Protein AF-A0A973UYJ0-F1 (afdb_monomer_lite)

Secondary structure (DSSP, 8-state):
--------HHHHHHHHHHHHHHHHHHHHHHHHHHS-------HHHHHHHHHHHHHHHHHHHTTPPPPPBTTS-HHHHHHHHHHHHHHHHHHHHHHHHHHHHHHHHHHHHTT-SHHHHHHHHHHHHHIIIIIS--HHHHHHHHHHHHTTB----HHHHTT--

Radius of gyration: 19.14 Å; chains: 1; bounding box: 44×43×52 Å

Foldseek 3Di:
DDPDPPPLVLVVQLVVLVVVLVVLVVLLVVLPVVFAADDDPDVLLVVLLVLLVCLVVVLVVALQQAAAAQPDDQVRLQVVLVVSLVRRLVRSLCSLCVSLVSLSVVCVVVRHSNSNVSSSVRSSVSSVVRNRDDLVSQVVSQCNHCVNPHGNCSCVSSVND

Structure (mmCIF, N/CA/C/O backbone):
data_AF-A0A973UYJ0-F1
#
_entry.id   AF-A0A973UYJ0-F1
#
loop_
_atom_site.group_PDB
_atom_site.id
_atom_site.type_symbol
_atom_site.label_atom_id
_atom_site.label_alt_id
_atom_site.label_comp_id
_atom_site.label_asym_id
_atom_site.label_entity_id
_atom_site.label_seq_id
_atom_site.pdbx_PDB_ins_code
_atom_site.Cartn_x
_atom_site.Cartn_y
_atom_site.Cartn_z
_atom_site.occupancy
_atom_site.B_iso_or_equiv
_atom_site.auth_seq_id
_atom_site.auth_comp_id
_atom_site.auth_asym_id
_atom_site.auth_atom_id
_atom_site.pdbx_PDB_model_num
ATOM 1 N N . MET A 1 1 ? -17.875 31.240 21.027 1.00 46.72 1 MET A N 1
ATOM 2 C CA . MET A 1 1 ? -16.815 30.435 20.386 1.00 46.72 1 MET A CA 1
ATOM 3 C C . MET A 1 1 ? -17.505 29.445 19.464 1.00 46.72 1 MET A C 1
ATOM 5 O O . MET A 1 1 ? -18.186 28.558 19.957 1.00 46.72 1 MET A O 1
ATOM 9 N N . GLN A 1 2 ? -17.474 29.683 18.153 1.00 38.66 2 GLN A N 1
ATOM 10 C CA . GLN A 1 2 ? -18.097 28.787 17.176 1.00 38.66 2 GLN A CA 1
ATOM 11 C C . GLN A 1 2 ? -17.191 27.564 17.019 1.00 38.66 2 GLN A C 1
ATOM 13 O O . GLN A 1 2 ? -16.019 27.715 16.683 1.00 38.66 2 GLN A O 1
ATOM 18 N N . ALA A 1 3 ? -17.704 26.375 17.335 1.00 44.88 3 ALA A N 1
ATOM 19 C CA . ALA A 1 3 ? -16.987 25.131 17.106 1.00 44.88 3 ALA A CA 1
ATOM 20 C C . ALA A 1 3 ? -16.755 24.986 15.597 1.00 44.88 3 ALA A C 1
ATOM 22 O O . ALA A 1 3 ? -17.710 24.894 14.826 1.00 44.88 3 ALA A O 1
ATOM 23 N N . THR A 1 4 ? -15.492 25.016 15.173 1.00 43.88 4 THR A N 1
ATOM 24 C CA . THR A 1 4 ? -15.104 24.685 13.802 1.00 43.88 4 THR A CA 1
ATOM 25 C C . THR A 1 4 ? -15.712 23.322 13.464 1.00 43.88 4 THR A C 1
ATOM 27 O O . THR A 1 4 ? -15.515 22.391 14.250 1.00 43.88 4 THR A O 1
ATOM 30 N N . PRO A 1 5 ? -16.442 23.161 12.345 1.00 44.19 5 PRO A N 1
ATOM 31 C CA . PRO A 1 5 ? -16.928 21.851 11.941 1.00 44.19 5 PRO A CA 1
ATOM 32 C C . PRO A 1 5 ? -15.709 20.938 11.774 1.00 44.19 5 PRO A C 1
ATOM 34 O O . PRO A 1 5 ? -14.915 21.128 10.851 1.00 44.19 5 PRO A O 1
ATOM 37 N N . GLN A 1 6 ? -15.506 19.994 12.698 1.00 53.62 6 GLN A N 1
ATOM 38 C CA . GLN A 1 6 ? -14.488 18.962 12.537 1.00 53.62 6 GLN A CA 1
ATOM 39 C C . GLN A 1 6 ? -14.835 18.220 11.248 1.00 53.62 6 GLN A C 1
ATOM 41 O O . GLN A 1 6 ? -15.910 17.630 11.133 1.00 53.62 6 GLN A O 1
ATOM 46 N N . GLN A 1 7 ? -13.967 18.323 10.239 1.00 51.34 7 GLN A N 1
ATOM 47 C CA . GLN A 1 7 ? -14.162 17.609 8.984 1.00 51.34 7 GLN A CA 1
ATOM 48 C C . GLN A 1 7 ? -14.379 16.121 9.288 1.00 51.34 7 GLN A C 1
ATOM 50 O O . GLN A 1 7 ? -13.680 15.579 10.149 1.00 51.34 7 GLN A O 1
ATOM 55 N N . PRO A 1 8 ? -15.327 15.451 8.605 1.00 59.97 8 PRO A N 1
ATOM 56 C CA . PRO A 1 8 ? -15.599 14.049 8.863 1.00 59.97 8 PRO A CA 1
ATOM 57 C C . PRO A 1 8 ? -14.298 13.265 8.652 1.00 59.97 8 PRO A C 1
ATOM 59 O O . PRO A 1 8 ? -13.735 13.327 7.551 1.00 59.97 8 PRO A O 1
ATOM 62 N N . PRO A 1 9 ? -13.805 12.542 9.676 1.00 77.31 9 PRO A N 1
ATOM 63 C CA . PRO A 1 9 ? -12.445 12.004 9.695 1.00 77.31 9 PRO A CA 1
ATOM 64 C C . PRO A 1 9 ? -12.158 11.101 8.490 1.00 77.31 9 PRO A C 1
ATOM 66 O O . PRO A 1 9 ? -11.026 11.023 8.021 1.00 77.31 9 PRO A O 1
ATOM 69 N N . LEU A 1 10 ? -13.195 10.482 7.918 1.00 85.69 10 LEU A N 1
ATOM 70 C CA . LEU A 1 10 ? -13.094 9.636 6.735 1.00 85.69 10 LEU A CA 1
ATOM 71 C C . LEU A 1 10 ? -12.621 10.391 5.484 1.00 85.69 10 LEU A C 1
ATOM 73 O O . LEU A 1 10 ? -11.791 9.862 4.750 1.00 85.69 10 LEU A O 1
ATOM 77 N N . ARG A 1 11 ? -13.101 11.620 5.238 1.00 87.50 11 ARG A N 1
ATOM 78 C CA . ARG A 1 11 ? -12.684 12.401 4.057 1.00 87.50 11 ARG A CA 1
ATOM 79 C C . ARG A 1 11 ? -11.208 12.762 4.129 1.00 87.50 11 ARG A C 1
ATOM 81 O O . ARG A 1 11 ? -10.517 12.679 3.121 1.00 87.50 11 ARG A O 1
ATOM 88 N N . THR A 1 12 ? -10.718 13.109 5.316 1.00 88.31 12 THR A N 1
ATOM 89 C CA . THR A 1 12 ? -9.292 13.364 5.534 1.00 88.31 12 THR A CA 1
ATOM 90 C C . THR A 1 12 ? -8.467 12.118 5.213 1.00 88.31 12 THR A C 1
ATOM 92 O O . THR A 1 12 ? -7.487 12.217 4.482 1.00 88.31 12 THR A O 1
ATOM 95 N N . PHE A 1 13 ? -8.895 10.932 5.659 1.00 88.06 13 PHE A N 1
ATOM 96 C CA . PHE A 1 13 ? -8.227 9.677 5.297 1.00 88.06 13 PHE A CA 1
ATOM 97 C C . PHE A 1 13 ? -8.260 9.397 3.791 1.00 88.06 13 PHE A C 1
ATOM 99 O O . PHE A 1 13 ? -7.231 9.058 3.214 1.00 88.06 13 PHE A O 1
ATOM 106 N N . GLN A 1 14 ? -9.410 9.575 3.140 1.00 91.69 14 GLN A N 1
ATOM 107 C CA . GLN A 1 14 ? -9.544 9.397 1.691 1.00 91.69 14 GLN A CA 1
ATOM 108 C C . GLN A 1 14 ? -8.623 10.335 0.908 1.00 91.69 14 GLN A C 1
ATOM 110 O O . GLN A 1 14 ? -8.006 9.901 -0.059 1.00 91.69 14 GLN A O 1
ATOM 115 N N . LEU A 1 15 ? -8.491 11.591 1.343 1.00 92.38 15 LEU A N 1
ATOM 116 C CA . LEU A 1 15 ? -7.573 12.555 0.738 1.00 92.38 15 LEU A CA 1
ATOM 117 C C . LEU A 1 15 ? -6.111 12.145 0.929 1.00 92.38 15 LEU A C 1
ATOM 119 O O . LEU A 1 15 ? -5.347 12.196 -0.026 1.00 92.38 15 LEU A O 1
ATOM 123 N N . LEU A 1 16 ? -5.721 11.698 2.126 1.00 91.56 16 LEU A N 1
ATOM 124 C CA . LEU A 1 16 ? -4.348 11.252 2.387 1.00 91.56 16 LEU A CA 1
ATOM 125 C C . LEU A 1 16 ? -3.971 10.044 1.519 1.00 91.56 16 LEU A C 1
ATOM 127 O O . LEU A 1 16 ? -2.981 10.099 0.793 1.00 91.56 16 LEU A O 1
ATOM 131 N N . PHE A 1 17 ? -4.777 8.979 1.533 1.00 91.25 17 PHE A N 1
ATOM 132 C CA . PHE A 1 17 ? -4.502 7.786 0.723 1.00 91.25 17 PHE A CA 1
ATOM 133 C C . PHE A 1 17 ? -4.658 8.047 -0.781 1.00 91.25 17 PHE A C 1
ATOM 135 O O . PHE A 1 17 ? -3.908 7.493 -1.587 1.00 91.25 17 PHE A O 1
ATOM 142 N N . GLY A 1 18 ? -5.594 8.918 -1.165 1.00 93.38 18 GLY A N 1
ATOM 143 C CA . GLY A 1 18 ? -5.757 9.380 -2.540 1.00 93.38 18 GLY A CA 1
ATOM 144 C C . GLY A 1 18 ? -4.521 10.124 -3.042 1.00 93.38 18 GLY A C 1
ATOM 145 O O . GLY A 1 18 ? -4.033 9.813 -4.124 1.00 93.38 18 GLY A O 1
ATOM 146 N N . ASN A 1 19 ? -3.961 11.028 -2.233 1.00 95.19 19 ASN A N 1
ATOM 147 C CA . ASN A 1 19 ? -2.742 11.764 -2.571 1.00 95.19 19 ASN A CA 1
ATOM 148 C C . ASN A 1 19 ? -1.535 10.836 -2.737 1.00 95.19 19 ASN A C 1
ATOM 150 O O . ASN A 1 19 ? -0.790 10.995 -3.699 1.00 95.19 19 ASN A O 1
ATOM 154 N N . VAL A 1 20 ? -1.357 9.854 -1.846 1.00 93.25 20 VAL A N 1
ATOM 155 C CA . VAL A 1 20 ? -0.265 8.867 -1.959 1.00 93.25 20 VAL A CA 1
ATOM 156 C C . VAL A 1 20 ? -0.416 8.034 -3.233 1.00 93.25 20 VAL A C 1
ATOM 158 O O . VAL A 1 20 ? 0.522 7.915 -4.018 1.00 93.25 20 VAL A O 1
ATOM 161 N N . THR A 1 21 ? -1.623 7.527 -3.500 1.00 95.00 21 THR A N 1
ATOM 162 C CA . THR A 1 21 ? -1.899 6.749 -4.720 1.00 95.00 21 THR A CA 1
ATOM 163 C C . THR A 1 21 ? -1.659 7.586 -5.979 1.00 95.00 21 THR A C 1
ATOM 165 O O . THR A 1 21 ? -1.059 7.110 -6.939 1.00 95.00 21 THR A O 1
ATOM 168 N N . PHE A 1 22 ? -2.086 8.851 -5.973 1.00 96.25 22 PHE A N 1
ATOM 169 C CA . PHE A 1 22 ? -1.860 9.776 -7.080 1.00 96.25 22 PHE A CA 1
ATOM 170 C C . PHE A 1 22 ? -0.372 10.071 -7.296 1.00 96.25 22 PHE A C 1
ATOM 172 O O . PHE A 1 22 ? 0.089 10.051 -8.435 1.00 96.25 22 PHE A O 1
ATOM 179 N N . ALA A 1 23 ? 0.389 10.297 -6.222 1.00 95.81 23 ALA A N 1
ATOM 180 C CA . ALA A 1 23 ? 1.831 10.504 -6.305 1.00 95.81 23 ALA A CA 1
ATOM 181 C C . ALA A 1 23 ? 2.527 9.297 -6.950 1.00 95.81 23 ALA A C 1
ATOM 183 O O . ALA A 1 23 ? 3.339 9.476 -7.853 1.00 95.81 23 ALA A O 1
ATOM 184 N N . LEU A 1 24 ? 2.153 8.073 -6.564 1.00 95.81 24 LEU A N 1
ATOM 185 C CA . LEU A 1 24 ? 2.681 6.842 -7.156 1.00 95.81 24 LEU A CA 1
ATOM 186 C C . LEU A 1 24 ? 2.426 6.774 -8.670 1.00 95.81 24 LEU A C 1
ATOM 188 O O . LEU A 1 24 ? 3.340 6.465 -9.438 1.00 95.81 24 LEU A O 1
ATOM 192 N N . VAL A 1 25 ? 1.211 7.115 -9.115 1.00 97.62 25 VAL A N 1
ATOM 193 C CA . VAL A 1 25 ? 0.869 7.201 -10.547 1.00 97.62 25 VAL A CA 1
ATOM 194 C C . VAL A 1 25 ? 1.728 8.253 -11.248 1.00 97.62 25 VAL A C 1
ATOM 196 O O . VAL A 1 25 ? 2.319 7.973 -12.289 1.00 97.62 25 VAL A O 1
ATOM 199 N N . LEU A 1 26 ? 1.834 9.451 -10.670 1.00 98.06 26 LEU A N 1
ATOM 200 C CA . LEU A 1 26 ? 2.606 10.550 -11.242 1.00 98.06 26 LEU A CA 1
ATOM 201 C C . LEU A 1 26 ? 4.091 10.191 -11.388 1.00 98.06 26 LEU A C 1
ATOM 203 O O . LEU A 1 26 ? 4.663 10.406 -12.453 1.00 98.06 26 LEU A O 1
ATOM 207 N N . PHE A 1 27 ? 4.705 9.605 -10.357 1.00 97.31 27 PHE A N 1
ATOM 208 C CA . PHE A 1 27 ? 6.102 9.169 -10.407 1.00 97.31 27 PHE A CA 1
ATOM 209 C C . PHE A 1 27 ? 6.324 8.044 -11.416 1.00 97.31 27 PHE A C 1
ATOM 211 O O . PHE A 1 27 ? 7.322 8.058 -12.131 1.00 97.31 27 PHE A O 1
ATOM 218 N N . THR A 1 28 ? 5.378 7.108 -11.524 1.00 97.31 28 THR A N 1
ATOM 219 C CA . THR A 1 28 ? 5.412 6.049 -12.544 1.00 97.31 28 THR A CA 1
ATOM 220 C C . THR A 1 28 ? 5.433 6.649 -13.949 1.00 97.31 28 THR A C 1
ATOM 222 O O . THR A 1 28 ? 6.265 6.266 -14.773 1.00 97.31 28 THR A O 1
ATOM 225 N N . ILE A 1 29 ? 4.554 7.620 -14.221 1.00 98.19 29 ILE A N 1
ATOM 226 C CA . ILE A 1 29 ? 4.506 8.323 -15.510 1.00 98.19 29 ILE A CA 1
ATOM 227 C C . ILE A 1 29 ? 5.818 9.067 -15.758 1.00 98.19 29 ILE A C 1
ATOM 229 O O . ILE A 1 29 ? 6.399 8.935 -16.830 1.00 98.19 29 ILE A O 1
ATOM 233 N N . LEU A 1 30 ? 6.303 9.815 -14.765 1.00 98.31 30 LEU A N 1
ATOM 234 C CA . LEU A 1 30 ? 7.527 10.602 -14.876 1.00 98.31 30 LEU A CA 1
ATOM 235 C C . LEU A 1 30 ? 8.732 9.724 -15.228 1.00 98.31 30 LEU A C 1
ATOM 237 O O . LEU A 1 30 ? 9.435 10.021 -16.188 1.00 98.31 30 LEU A O 1
ATOM 241 N N . VAL A 1 31 ? 8.929 8.604 -14.532 1.00 97.88 31 VAL A N 1
ATOM 242 C CA . VAL A 1 31 ? 10.032 7.682 -14.844 1.00 97.88 31 VAL A CA 1
ATOM 243 C C . VAL A 1 31 ? 9.864 7.005 -16.200 1.00 97.88 31 VAL A C 1
ATOM 245 O O . VAL A 1 31 ? 10.850 6.844 -16.913 1.00 97.88 31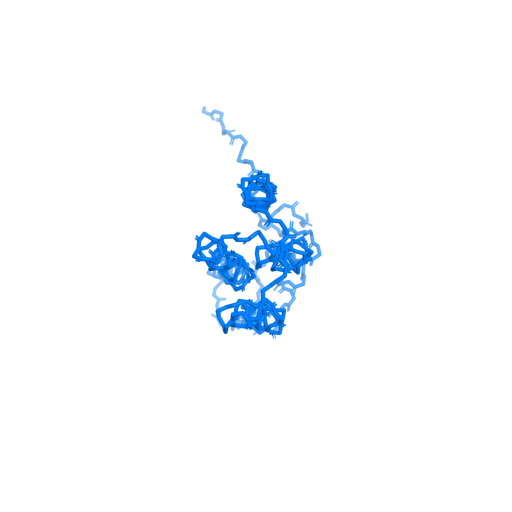 VAL A O 1
ATOM 248 N N . SER A 1 32 ? 8.632 6.711 -16.617 1.00 96.81 32 SER A N 1
ATOM 249 C CA . SER A 1 32 ? 8.354 6.169 -17.957 1.00 96.81 32 SER A CA 1
ATOM 250 C C . SER A 1 32 ? 8.655 7.152 -19.092 1.00 96.81 32 SER A C 1
ATOM 252 O O . SER A 1 32 ? 8.867 6.731 -20.222 1.00 96.81 32 SER A O 1
ATOM 254 N N . VAL A 1 33 ? 8.649 8.457 -18.808 1.00 98.06 33 VAL A N 1
ATOM 255 C CA . VAL A 1 33 ? 9.051 9.500 -19.763 1.00 98.06 33 VAL A CA 1
ATOM 256 C C . VAL A 1 33 ? 10.566 9.731 -19.730 1.00 98.06 33 VAL A C 1
ATOM 258 O O . VAL A 1 33 ? 11.146 10.084 -20.752 1.00 98.06 33 VAL A O 1
ATOM 261 N N . MET A 1 34 ? 11.211 9.554 -18.572 1.00 98.06 34 MET A N 1
ATOM 262 C CA . MET A 1 34 ? 12.648 9.808 -18.400 1.00 98.06 34 MET A CA 1
ATOM 263 C C . MET A 1 34 ? 13.547 8.658 -18.867 1.00 98.06 34 MET A C 1
ATOM 265 O O . MET A 1 34 ? 14.675 8.921 -19.275 1.00 98.06 34 MET A O 1
ATOM 269 N N . LEU A 1 35 ? 13.081 7.410 -18.784 1.00 97.88 35 LEU A N 1
ATOM 270 C CA . LEU A 1 35 ? 13.857 6.211 -19.111 1.00 97.88 35 LEU A CA 1
ATOM 271 C C . LEU A 1 35 ? 13.232 5.447 -20.286 1.00 97.88 35 LEU A C 1
ATOM 273 O O . LEU A 1 35 ? 12.010 5.484 -20.457 1.00 97.88 35 LEU A O 1
ATOM 277 N N . PRO A 1 36 ? 14.032 4.717 -21.083 1.00 97.50 36 PRO A N 1
ATOM 278 C CA . PRO A 1 36 ? 13.499 3.876 -22.144 1.00 97.50 36 PRO A CA 1
ATOM 279 C C . PRO A 1 36 ? 12.674 2.717 -21.569 1.00 97.50 36 PRO A C 1
ATOM 281 O O . PRO A 1 36 ? 12.828 2.298 -20.418 1.00 97.50 36 PRO A O 1
ATOM 284 N N . ILE A 1 37 ? 11.777 2.182 -22.394 1.00 97.44 37 ILE A N 1
ATOM 285 C CA . ILE A 1 37 ? 10.929 1.039 -22.047 1.00 97.44 37 ILE A CA 1
ATOM 286 C C . ILE A 1 37 ? 11.485 -0.181 -22.777 1.00 97.44 37 ILE A C 1
ATOM 288 O O . ILE A 1 37 ? 10.990 -0.583 -23.829 1.00 97.44 37 ILE A O 1
ATOM 292 N N . GLU A 1 38 ? 12.547 -0.750 -22.215 1.00 96.38 38 GLU A N 1
ATOM 293 C CA . GLU A 1 38 ? 13.240 -1.911 -22.774 1.00 96.38 38 GLU A CA 1
ATOM 294 C C . GLU A 1 38 ? 13.305 -3.037 -21.745 1.00 96.38 38 GLU A C 1
ATOM 296 O O . GLU A 1 38 ? 13.624 -2.826 -20.571 1.00 96.38 38 GLU A O 1
ATOM 301 N N . TRP A 1 39 ? 12.956 -4.249 -22.174 1.00 95.62 39 TRP A N 1
ATOM 302 C CA . TRP A 1 39 ? 13.019 -5.423 -21.312 1.00 95.62 39 TRP A CA 1
ATOM 303 C C . TRP A 1 39 ? 14.472 -5.831 -21.092 1.00 95.62 39 TRP A C 1
ATOM 305 O O . TRP A 1 39 ? 15.253 -5.906 -22.036 1.00 95.62 39 TRP A O 1
ATOM 315 N N . THR A 1 40 ? 14.808 -6.151 -19.846 1.00 94.00 40 THR A N 1
ATOM 316 C CA . THR A 1 40 ? 16.142 -6.602 -19.449 1.00 94.00 40 THR A CA 1
ATOM 317 C C . THR A 1 40 ? 16.076 -7.983 -18.806 1.00 94.00 40 THR A C 1
ATOM 319 O O . THR A 1 40 ? 15.081 -8.348 -18.178 1.00 94.00 40 THR A O 1
ATOM 322 N N . SER A 1 41 ? 17.147 -8.758 -18.965 1.00 94.19 41 SER A N 1
ATOM 323 C CA . SER A 1 41 ? 17.349 -10.044 -18.293 1.00 94.19 41 SER A CA 1
ATOM 324 C C . SER A 1 41 ? 18.171 -9.918 -17.007 1.00 94.19 41 SER A C 1
ATOM 326 O O . SER A 1 41 ? 18.593 -10.934 -16.456 1.00 94.19 41 SER A O 1
ATOM 328 N N . ASP A 1 42 ? 18.447 -8.693 -16.550 1.00 96.44 42 ASP A N 1
ATOM 329 C CA . ASP A 1 42 ? 19.227 -8.458 -15.338 1.00 96.44 42 ASP A CA 1
ATOM 330 C C . ASP A 1 42 ? 18.558 -9.107 -14.103 1.00 96.44 42 ASP A C 1
ATOM 332 O O . ASP A 1 42 ? 17.341 -8.972 -13.914 1.00 96.44 42 ASP A O 1
ATOM 336 N N . PRO A 1 43 ? 19.313 -9.801 -13.229 1.00 96.19 43 PRO A N 1
ATOM 337 C CA . PRO A 1 43 ? 18.769 -10.393 -12.009 1.00 96.19 43 PRO A CA 1
ATOM 338 C C . PRO A 1 43 ? 18.005 -9.409 -11.110 1.00 96.19 43 PRO A C 1
ATOM 340 O O . PRO A 1 43 ? 17.038 -9.807 -10.458 1.00 96.19 43 PRO A O 1
ATOM 343 N N . LEU A 1 44 ? 18.385 -8.127 -11.081 1.00 95.00 44 LEU A N 1
ATOM 344 C CA . LEU A 1 44 ? 17.686 -7.099 -10.307 1.00 95.00 44 LEU A CA 1
ATOM 345 C C . LEU A 1 44 ? 16.256 -6.883 -10.804 1.00 95.00 44 LEU A C 1
ATOM 347 O O . LEU A 1 44 ? 15.351 -6.688 -9.991 1.00 95.00 44 LEU A O 1
ATOM 351 N N . PHE A 1 45 ? 16.023 -6.984 -12.116 1.00 95.94 45 PHE A N 1
ATOM 352 C CA . PHE A 1 45 ? 14.671 -6.926 -12.664 1.00 95.94 45 PHE A CA 1
ATOM 353 C C . PHE A 1 45 ? 13.818 -8.096 -12.159 1.00 95.94 45 PHE A C 1
ATOM 355 O O . PHE A 1 45 ? 12.677 -7.888 -11.747 1.00 95.94 45 PHE A O 1
ATOM 362 N N . LEU A 1 46 ? 14.377 -9.311 -12.111 1.00 95.44 46 LEU A N 1
ATOM 363 C CA . LEU A 1 46 ? 13.668 -10.483 -11.588 1.00 95.44 46 LEU A CA 1
ATOM 364 C C . LEU A 1 46 ? 13.304 -10.316 -10.109 1.00 95.44 46 LEU A C 1
ATOM 366 O O . LEU A 1 46 ? 12.187 -10.650 -9.716 1.00 95.44 46 LEU A O 1
ATOM 370 N N . VAL A 1 47 ? 14.207 -9.755 -9.299 1.00 95.81 47 VAL A N 1
ATOM 371 C CA . VAL A 1 47 ? 13.929 -9.430 -7.890 1.00 95.81 47 VAL A CA 1
ATOM 372 C C . VAL A 1 47 ? 12.801 -8.400 -7.784 1.00 95.81 47 VAL A C 1
ATOM 374 O O . VAL A 1 47 ? 11.855 -8.604 -7.021 1.00 95.81 47 VAL A O 1
ATOM 377 N N . ALA A 1 48 ? 12.856 -7.327 -8.578 1.00 94.69 48 ALA A N 1
ATOM 378 C CA . ALA A 1 48 ? 11.824 -6.291 -8.608 1.00 94.69 48 ALA A CA 1
ATOM 379 C C . ALA A 1 48 ? 10.448 -6.860 -8.985 1.00 94.69 48 ALA A C 1
ATOM 381 O O . ALA A 1 48 ? 9.444 -6.563 -8.339 1.00 94.69 48 ALA A O 1
ATOM 382 N N . ALA A 1 49 ? 10.400 -7.691 -10.027 1.00 94.88 49 ALA A N 1
ATOM 383 C CA . ALA A 1 49 ? 9.176 -8.323 -10.496 1.00 94.88 49 ALA A CA 1
ATOM 384 C C . ALA A 1 49 ? 8.621 -9.308 -9.456 1.00 94.88 49 ALA A C 1
ATOM 386 O O . ALA A 1 49 ? 7.423 -9.294 -9.173 1.00 94.88 49 ALA A O 1
ATOM 387 N N . ALA A 1 50 ? 9.485 -10.118 -8.835 1.00 96.12 50 ALA A N 1
ATOM 388 C CA . ALA A 1 50 ? 9.088 -11.063 -7.797 1.00 96.12 50 ALA A CA 1
ATOM 389 C C . ALA A 1 50 ? 8.462 -10.356 -6.585 1.00 96.12 50 ALA A C 1
ATOM 391 O O . ALA A 1 50 ? 7.427 -10.799 -6.088 1.00 96.12 50 ALA A O 1
ATOM 392 N N . LEU A 1 51 ? 9.032 -9.231 -6.140 1.00 94.75 51 LEU A N 1
ATOM 393 C CA . LEU A 1 51 ? 8.462 -8.438 -5.047 1.00 94.75 51 LEU A CA 1
ATOM 394 C C . LEU A 1 51 ? 7.071 -7.899 -5.394 1.00 94.75 51 LEU A C 1
ATOM 396 O O . LEU A 1 51 ? 6.153 -8.018 -4.580 1.00 94.75 51 LEU A O 1
ATOM 400 N N . GLY A 1 52 ? 6.892 -7.384 -6.612 1.00 94.12 52 GLY A N 1
ATOM 401 C CA . GLY A 1 52 ? 5.588 -6.954 -7.114 1.00 94.12 52 GLY A CA 1
ATOM 402 C C . GLY A 1 52 ? 4.559 -8.078 -7.106 1.00 94.12 52 GLY A C 1
ATOM 403 O O . GLY A 1 52 ? 3.455 -7.893 -6.600 1.00 94.12 52 GLY A O 1
ATOM 404 N N . VAL A 1 53 ? 4.936 -9.267 -7.584 1.00 95.44 53 VAL A N 1
ATOM 405 C CA . VAL A 1 53 ? 4.063 -10.453 -7.643 1.00 95.44 53 VAL A CA 1
ATOM 406 C C . VAL A 1 53 ? 3.713 -10.998 -6.256 1.00 95.44 53 VAL A C 1
ATOM 408 O O . VAL A 1 53 ? 2.606 -11.497 -6.061 1.00 95.44 53 VAL A O 1
ATOM 411 N N . VAL A 1 54 ? 4.619 -10.904 -5.280 1.00 95.75 54 VAL A N 1
ATOM 412 C CA . VAL A 1 54 ? 4.395 -11.386 -3.904 1.00 95.75 54 VAL A CA 1
ATOM 413 C C . VAL A 1 54 ? 3.586 -10.383 -3.067 1.00 95.75 54 VAL A C 1
ATOM 415 O O . VAL A 1 54 ? 2.860 -10.782 -2.149 1.00 95.75 54 VAL A O 1
ATOM 418 N N . SER A 1 55 ? 3.634 -9.093 -3.409 1.00 93.50 55 SER A N 1
ATOM 419 C CA . SER A 1 55 ? 2.932 -8.018 -2.694 1.00 93.50 55 SER A CA 1
ATOM 420 C C . SER A 1 55 ? 1.421 -8.227 -2.466 1.00 93.50 55 SER A C 1
ATOM 422 O O . SER A 1 55 ? 0.976 -7.943 -1.353 1.00 93.50 55 SER A O 1
ATOM 424 N N . PRO A 1 56 ? 0.608 -8.787 -3.393 1.00 92.00 56 PRO A N 1
ATOM 425 C CA . PRO A 1 56 ? -0.816 -9.013 -3.154 1.00 92.00 56 PRO A CA 1
ATOM 426 C C . PRO A 1 56 ? -1.044 -10.050 -2.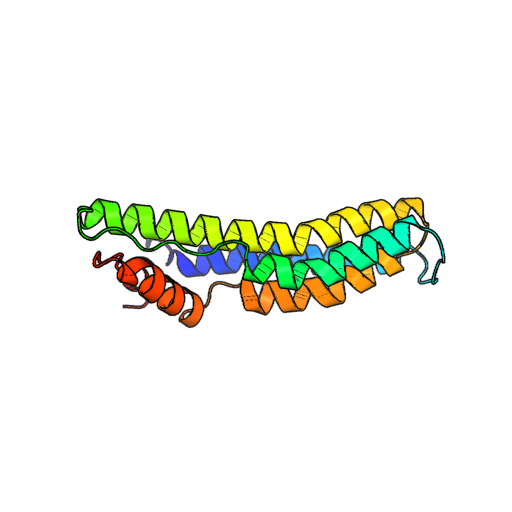048 1.00 92.00 56 PRO A C 1
ATOM 428 O O . PRO A 1 56 ? -1.890 -9.859 -1.176 1.00 92.00 56 PRO A O 1
ATOM 431 N N . ALA A 1 57 ? -0.263 -11.136 -2.041 1.00 92.94 57 ALA A N 1
ATOM 432 C CA . ALA A 1 57 ? -0.360 -12.177 -1.019 1.00 92.94 57 ALA A CA 1
ATOM 433 C C . ALA A 1 57 ? 0.028 -11.635 0.367 1.00 92.94 57 ALA A C 1
ATOM 435 O O . ALA A 1 57 ? -0.625 -11.937 1.372 1.00 92.94 57 ALA A O 1
ATOM 436 N N . LEU A 1 58 ? 1.049 -10.776 0.417 1.00 92.56 58 LEU A N 1
ATOM 437 C CA . LEU A 1 58 ? 1.425 -10.075 1.640 1.00 92.56 58 LEU A CA 1
ATO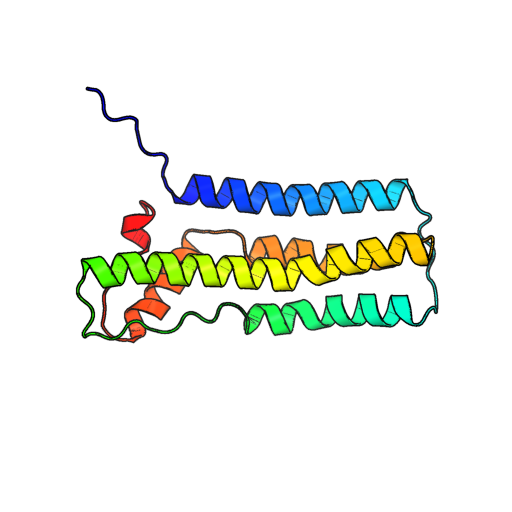M 438 C C . LEU A 1 58 ? 0.361 -9.058 2.058 1.00 92.56 58 LEU A C 1
ATOM 440 O O . LEU A 1 58 ? 0.038 -8.994 3.236 1.00 92.56 58 LEU A O 1
ATOM 444 N N . ALA A 1 59 ? -0.258 -8.326 1.132 1.00 90.56 59 ALA A N 1
ATOM 445 C CA . ALA A 1 59 ? -1.306 -7.354 1.445 1.00 90.56 59 ALA A CA 1
ATOM 446 C C . ALA A 1 59 ? -2.547 -8.004 2.088 1.00 90.56 59 ALA A C 1
ATOM 448 O O . ALA A 1 59 ? -3.196 -7.392 2.936 1.00 90.56 59 ALA A O 1
ATOM 449 N N . LEU A 1 60 ? -2.855 -9.260 1.738 1.00 88.19 60 LEU A N 1
ATOM 450 C CA . LEU A 1 60 ? -3.944 -10.033 2.351 1.00 88.19 60 LEU A CA 1
ATOM 451 C C . LEU A 1 60 ? -3.654 -10.448 3.801 1.00 88.19 60 LEU A C 1
ATOM 453 O O . LEU A 1 60 ? -4.578 -10.634 4.600 1.00 88.19 60 LEU A O 1
ATOM 457 N N . THR A 1 61 ? -2.381 -10.636 4.150 1.00 90.12 61 THR A N 1
ATOM 458 C CA . THR A 1 61 ? -1.964 -11.000 5.513 1.00 90.12 61 THR A CA 1
ATOM 459 C C . THR A 1 61 ? -1.601 -9.774 6.352 1.00 90.12 61 THR A C 1
ATOM 461 O O . THR A 1 61 ? -1.824 -9.769 7.565 1.00 90.12 61 THR A O 1
ATOM 464 N N . ALA A 1 62 ? -1.129 -8.709 5.710 1.00 87.62 62 ALA A N 1
ATOM 465 C CA . ALA A 1 62 ? -0.819 -7.430 6.315 1.00 87.62 62 ALA A CA 1
ATOM 466 C C . ALA A 1 62 ? -2.092 -6.712 6.782 1.00 87.62 62 ALA A C 1
ATOM 468 O O . ALA A 1 62 ? -3.129 -6.672 6.113 1.00 87.62 62 ALA A O 1
ATOM 469 N N . GLY A 1 63 ? -2.028 -6.137 7.983 1.00 83.19 63 GLY A N 1
ATOM 470 C CA . GLY A 1 63 ? -3.170 -5.431 8.556 1.00 83.19 63 GLY A CA 1
ATOM 471 C C . GLY A 1 63 ? -4.365 -6.346 8.839 1.00 83.19 63 GLY A C 1
ATOM 472 O O . GLY A 1 63 ? -5.520 -5.954 8.646 1.00 83.19 63 GLY A O 1
ATOM 473 N N . ARG A 1 64 ? -4.110 -7.586 9.279 1.00 89.44 64 ARG A N 1
ATOM 474 C CA . ARG A 1 64 ? -5.138 -8.400 9.935 1.00 89.44 64 ARG A CA 1
ATOM 475 C C . ARG A 1 64 ? -5.560 -7.704 11.222 1.00 89.44 64 ARG A C 1
ATOM 477 O O . ARG A 1 64 ? -4.762 -7.505 12.133 1.00 89.44 64 ARG A O 1
ATOM 484 N N . ILE A 1 65 ? -6.829 -7.323 11.267 1.00 91.12 65 ILE A N 1
ATOM 485 C CA . ILE A 1 65 ? -7.422 -6.668 12.424 1.00 91.12 65 ILE A CA 1
ATOM 486 C C . ILE A 1 65 ? -7.738 -7.744 13.456 1.00 91.12 65 ILE A C 1
ATOM 488 O O . ILE A 1 65 ? -8.509 -8.662 13.181 1.00 91.12 65 ILE A O 1
ATOM 492 N N . GLN A 1 66 ? -7.109 -7.636 14.623 1.00 92.31 66 GLN A N 1
ATOM 493 C CA . GLN A 1 66 ? -7.390 -8.523 15.743 1.00 92.31 66 GLN A CA 1
ATOM 494 C C . GLN A 1 66 ? -8.657 -8.059 16.474 1.00 92.31 66 GLN A C 1
ATOM 496 O O . GLN A 1 66 ? -8.795 -6.847 16.695 1.00 92.31 66 GLN A O 1
ATOM 501 N N . PRO A 1 67 ? -9.530 -8.989 16.897 1.00 94.19 67 PRO A N 1
ATOM 502 C CA . PRO A 1 67 ? -10.704 -8.657 17.693 1.00 94.19 67 PRO A CA 1
ATOM 503 C C . PRO A 1 67 ? -10.346 -7.940 19.002 1.00 94.19 67 PRO A C 1
ATOM 505 O O . PRO A 1 67 ? -9.268 -8.143 19.575 1.00 94.19 67 PRO A O 1
ATOM 508 N N . LEU A 1 68 ? -11.243 -7.075 19.470 1.00 92.19 68 LEU A N 1
ATOM 509 C CA . LEU A 1 68 ? -11.135 -6.399 20.758 1.00 92.19 68 LEU A CA 1
ATOM 510 C C . LEU A 1 68 ? -11.775 -7.271 21.849 1.00 92.19 68 LEU A C 1
ATOM 512 O O . LEU A 1 68 ? -12.908 -7.721 21.666 1.00 92.19 68 LEU A O 1
ATOM 516 N N . PRO A 1 69 ? -11.089 -7.524 22.978 1.00 90.69 69 PRO A N 1
ATOM 517 C CA . PRO A 1 69 ? -11.665 -8.291 24.077 1.00 90.69 69 PRO A CA 1
ATOM 518 C C . PRO A 1 69 ? -12.855 -7.566 24.715 1.00 90.69 69 PRO A C 1
ATOM 520 O O . PRO A 1 69 ? -12.787 -6.366 24.967 1.00 90.69 69 PRO A O 1
ATOM 523 N N . LEU A 1 70 ? -13.906 -8.320 25.058 1.00 90.00 70 LEU A N 1
ATOM 524 C CA . LEU A 1 70 ? -15.113 -7.833 25.746 1.00 90.00 70 LEU A CA 1
ATOM 525 C C . LEU A 1 70 ? -14.831 -7.040 27.035 1.00 90.00 70 LEU A C 1
ATOM 527 O O . LEU A 1 70 ? -15.636 -6.207 27.433 1.00 90.00 70 LEU A O 1
ATOM 531 N N . THR A 1 71 ? -13.701 -7.293 27.696 1.00 90.94 71 THR A N 1
ATOM 532 C CA . THR A 1 71 ? -13.320 -6.633 28.953 1.00 90.94 71 THR A CA 1
ATOM 533 C C . THR A 1 71 ? -12.906 -5.170 28.783 1.00 90.94 71 THR A C 1
ATOM 535 O O . THR A 1 71 ? -12.660 -4.504 29.785 1.00 90.94 71 THR A O 1
ATOM 538 N N . LEU A 1 72 ? -12.774 -4.675 27.548 1.00 90.06 72 LEU A N 1
ATOM 539 C CA . LEU A 1 72 ? -12.406 -3.286 27.285 1.00 90.06 72 LEU A CA 1
ATOM 540 C C . LEU A 1 72 ? -13.556 -2.320 27.613 1.00 90.06 72 LEU A C 1
ATOM 542 O O . LEU A 1 72 ? -14.671 -2.521 27.122 1.00 90.06 72 LEU A O 1
ATOM 546 N N . PRO A 1 73 ? -13.281 -1.232 28.357 1.00 91.50 73 PRO A N 1
ATOM 547 C CA . PRO A 1 73 ? -14.182 -0.088 28.455 1.00 91.50 73 PRO A CA 1
ATOM 548 C C . PRO A 1 73 ? -14.557 0.463 27.071 1.00 91.50 73 PRO A C 1
ATOM 550 O O . PRO A 1 73 ? -13.775 0.380 26.123 1.00 91.50 73 PRO A O 1
ATOM 553 N N . ALA A 1 74 ? -15.763 1.016 26.929 1.00 86.81 74 ALA A N 1
ATOM 554 C CA . ALA A 1 74 ? -16.306 1.413 25.624 1.00 86.81 74 ALA A CA 1
ATOM 555 C C . ALA A 1 74 ? -15.516 2.552 24.944 1.00 86.81 74 ALA A C 1
ATOM 557 O O . ALA A 1 74 ? -15.322 2.546 23.728 1.00 86.81 74 ALA A O 1
ATOM 558 N N . ASP A 1 75 ? -15.041 3.515 25.727 1.00 84.62 75 ASP A N 1
ATOM 559 C CA . ASP A 1 75 ? -14.191 4.628 25.298 1.00 84.62 75 ASP A CA 1
ATOM 560 C C . ASP A 1 75 ? -12.799 4.152 24.846 1.00 84.62 75 ASP A C 1
ATOM 562 O O . ASP A 1 75 ? -12.284 4.571 23.799 1.00 84.62 75 ASP A O 1
ATOM 566 N N . GLU A 1 76 ? -12.218 3.201 25.579 1.00 90.25 76 GLU A N 1
ATOM 567 C CA . GLU A 1 76 ? -10.970 2.547 25.188 1.00 90.25 76 GLU A CA 1
ATOM 568 C C . GLU A 1 76 ? -11.147 1.678 23.936 1.00 90.25 76 GLU A C 1
ATOM 570 O O . GLU A 1 76 ? -10.299 1.708 23.041 1.00 90.25 76 GLU A O 1
ATOM 575 N N . ALA A 1 77 ? -12.257 0.944 23.828 1.00 90.00 77 ALA A N 1
ATOM 576 C CA . ALA A 1 77 ? -12.569 0.096 22.681 1.00 90.00 77 ALA A CA 1
ATOM 577 C C . ALA A 1 77 ? -12.663 0.908 21.382 1.00 90.00 77 ALA A C 1
ATOM 579 O O . ALA A 1 77 ? -12.112 0.492 20.359 1.00 90.00 77 ALA A O 1
ATOM 580 N N . GLN A 1 78 ? -13.291 2.088 21.418 1.00 89.62 78 GLN A N 1
ATOM 581 C CA . GLN A 1 78 ? -13.351 2.982 20.261 1.00 89.62 78 GLN A CA 1
ATOM 582 C C . GLN A 1 78 ? -11.960 3.494 19.872 1.00 89.62 78 GLN A C 1
ATOM 584 O O . GLN A 1 78 ? -11.560 3.396 18.708 1.00 89.62 78 GLN A O 1
ATOM 589 N N . THR A 1 79 ? -11.187 3.988 20.843 1.00 89.88 79 THR A N 1
ATOM 590 C CA . THR A 1 79 ? -9.841 4.527 20.595 1.00 89.88 79 THR A CA 1
ATOM 591 C C . THR A 1 79 ? -8.907 3.458 20.021 1.00 89.88 79 THR A C 1
ATOM 593 O O . THR A 1 79 ? -8.234 3.681 19.008 1.00 89.88 79 THR A O 1
ATOM 596 N N . GLN A 1 80 ? -8.907 2.261 20.613 1.00 92.31 80 GLN A N 1
ATOM 597 C CA . GLN A 1 80 ? -8.117 1.128 20.135 1.00 92.31 80 GLN A CA 1
ATOM 598 C C . GLN A 1 80 ? -8.608 0.608 18.782 1.00 92.31 80 GLN A C 1
ATOM 600 O O . GLN A 1 80 ? -7.786 0.252 17.938 1.00 92.31 80 GLN A O 1
ATOM 605 N N . GLY A 1 81 ? -9.920 0.594 18.540 1.00 92.00 81 GLY A N 1
ATOM 606 C CA . GLY A 1 81 ? -10.498 0.213 17.255 1.00 92.00 81 GLY A CA 1
ATOM 607 C C . GLY A 1 81 ? -10.025 1.119 16.120 1.00 92.00 81 GLY A C 1
ATOM 608 O O . GLY A 1 81 ? -9.526 0.634 15.102 1.00 92.00 81 GLY A O 1
ATOM 609 N N . VAL A 1 82 ? -10.079 2.439 16.329 1.00 92.00 82 VAL A N 1
ATOM 610 C CA . VAL A 1 82 ? -9.574 3.435 15.372 1.00 92.00 82 VAL A CA 1
ATOM 611 C C . VAL A 1 82 ? -8.071 3.265 15.141 1.00 92.00 82 VAL A C 1
ATOM 613 O O . VAL A 1 82 ? -7.626 3.279 13.991 1.00 92.00 82 VAL A O 1
ATOM 616 N N . ALA A 1 83 ? -7.283 3.070 16.203 1.00 92.00 83 ALA A N 1
ATOM 617 C CA . ALA A 1 83 ? -5.843 2.854 16.088 1.00 92.00 83 ALA A CA 1
ATOM 618 C C . ALA A 1 83 ? -5.517 1.591 15.272 1.00 92.00 83 ALA A C 1
ATOM 620 O O . ALA A 1 83 ? -4.771 1.671 14.297 1.00 92.00 83 ALA A O 1
ATOM 621 N N . ARG A 1 84 ? -6.139 0.446 15.592 1.00 94.31 84 ARG A N 1
ATOM 622 C CA . ARG A 1 84 ? -5.940 -0.824 14.869 1.00 94.31 84 ARG A CA 1
ATOM 623 C C . ARG A 1 84 ? -6.355 -0.724 13.405 1.00 94.31 84 ARG A C 1
ATOM 625 O O . ARG A 1 84 ? -5.643 -1.234 12.543 1.00 94.31 84 ARG A O 1
ATOM 632 N N . PHE A 1 85 ? -7.466 -0.047 13.111 1.00 93.19 85 PHE A N 1
ATOM 633 C CA . PHE A 1 85 ? -7.908 0.196 11.739 1.00 93.19 85 PHE A CA 1
ATOM 634 C C . PHE A 1 85 ? -6.885 1.023 10.948 1.00 93.19 85 PHE A C 1
ATOM 636 O O . PHE A 1 85 ? -6.495 0.630 9.847 1.00 93.19 85 PHE A O 1
ATOM 643 N N . ARG A 1 86 ? -6.389 2.127 11.525 1.00 92.31 86 ARG A N 1
ATOM 644 C CA . ARG A 1 86 ? -5.352 2.968 10.902 1.00 92.31 86 ARG A CA 1
ATOM 645 C C . ARG A 1 86 ? -4.070 2.179 10.660 1.00 92.31 86 ARG A C 1
ATOM 647 O O . ARG A 1 86 ? -3.572 2.175 9.539 1.00 92.31 86 ARG A O 1
ATOM 654 N N . THR A 1 87 ? -3.567 1.477 11.675 1.00 93.69 87 THR A N 1
ATOM 655 C CA . THR A 1 87 ? -2.367 0.639 11.557 1.00 93.69 87 THR A CA 1
ATOM 656 C C . THR A 1 87 ? -2.535 -0.420 10.472 1.00 93.69 87 THR A C 1
ATOM 658 O O . THR A 1 87 ? -1.627 -0.618 9.671 1.00 93.69 87 THR A O 1
ATOM 661 N N . ALA A 1 88 ? -3.702 -1.064 10.390 1.00 93.38 88 ALA A N 1
ATOM 662 C CA . ALA A 1 88 ? -3.973 -2.054 9.357 1.00 93.38 88 ALA A CA 1
ATOM 663 C C . ALA A 1 88 ? -3.927 -1.460 7.940 1.00 93.38 88 ALA A C 1
ATOM 665 O O . ALA A 1 88 ? -3.302 -2.054 7.062 1.00 93.38 88 ALA A O 1
ATOM 666 N N . LEU A 1 89 ? -4.539 -0.292 7.716 1.00 93.19 89 LEU A N 1
ATOM 667 C CA . LEU A 1 89 ? -4.486 0.387 6.418 1.00 93.19 89 LEU A CA 1
ATOM 668 C C . LEU A 1 89 ? -3.065 0.827 6.051 1.00 93.19 89 LEU A C 1
ATOM 670 O O . LEU A 1 89 ? -2.628 0.574 4.931 1.00 93.19 89 LEU A O 1
ATOM 674 N N . PHE A 1 90 ? -2.327 1.422 6.992 1.00 93.56 90 PHE A N 1
ATOM 675 C CA . PHE A 1 90 ? -0.938 1.831 6.765 1.00 93.56 90 PHE A CA 1
ATOM 676 C C . PHE A 1 90 ? -0.028 0.644 6.443 1.00 93.56 90 PHE A C 1
ATOM 678 O O . PHE A 1 90 ? 0.770 0.726 5.516 1.00 93.56 90 PHE A O 1
ATOM 685 N N . LEU A 1 91 ? -0.168 -0.479 7.153 1.00 94.88 91 LEU A N 1
ATOM 686 C CA . LEU A 1 91 ? 0.616 -1.681 6.863 1.00 94.88 91 LEU A CA 1
ATOM 687 C C . LEU A 1 91 ? 0.331 -2.223 5.461 1.00 94.88 91 LEU A C 1
ATOM 689 O O . LEU A 1 91 ? 1.265 -2.585 4.752 1.00 94.88 91 LEU A O 1
ATOM 693 N N . ARG A 1 92 ? -0.940 -2.253 5.039 1.00 94.75 92 ARG A N 1
ATOM 694 C CA . ARG A 1 92 ? -1.295 -2.660 3.671 1.00 94.75 92 ARG A CA 1
ATOM 695 C C . ARG A 1 92 ? -0.701 -1.718 2.635 1.00 94.75 92 ARG A C 1
ATOM 697 O O . ARG A 1 92 ? -0.128 -2.194 1.665 1.00 94.75 92 ARG A O 1
ATOM 704 N N . MET A 1 93 ? -0.798 -0.411 2.870 1.00 94.88 93 MET A N 1
ATOM 705 C CA . MET A 1 93 ? -0.214 0.610 2.002 1.00 94.88 93 MET A CA 1
ATOM 706 C C . MET A 1 93 ? 1.283 0.383 1.809 1.00 94.88 93 MET A C 1
ATOM 708 O O . MET A 1 93 ? 1.724 0.233 0.679 1.00 94.88 93 MET A O 1
ATOM 712 N N . VAL A 1 94 ? 2.045 0.257 2.900 1.00 95.25 94 VAL A N 1
ATOM 713 C CA . VAL A 1 94 ? 3.499 0.047 2.843 1.00 95.25 94 VAL A CA 1
ATOM 714 C C . VAL A 1 94 ? 3.849 -1.241 2.102 1.00 95.25 94 VAL A C 1
ATOM 716 O O . VAL A 1 94 ? 4.744 -1.236 1.267 1.00 95.25 94 VAL A O 1
ATOM 719 N N . VAL A 1 95 ? 3.135 -2.339 2.358 1.00 96.00 95 VAL A N 1
ATOM 720 C CA . VAL A 1 95 ? 3.385 -3.625 1.685 1.00 96.00 95 VAL A CA 1
ATOM 721 C C . VAL A 1 95 ? 3.137 -3.554 0.176 1.00 96.00 95 VAL A C 1
ATOM 723 O O . VAL A 1 95 ? 3.833 -4.223 -0.585 1.00 96.00 95 VAL A O 1
ATOM 726 N N . ILE A 1 96 ? 2.164 -2.751 -0.256 1.00 96.06 96 ILE A N 1
ATOM 727 C CA . ILE A 1 96 ? 1.823 -2.565 -1.670 1.00 96.06 96 ILE A CA 1
ATOM 728 C C . ILE A 1 96 ? 2.764 -1.556 -2.349 1.00 96.06 96 ILE A C 1
ATOM 730 O O . ILE A 1 96 ? 3.181 -1.765 -3.484 1.00 96.06 96 ILE A O 1
ATOM 734 N N . GLU A 1 97 ? 3.100 -0.462 -1.668 1.00 95.94 97 GLU A N 1
ATOM 735 C CA . GLU A 1 97 ? 3.877 0.653 -2.217 1.00 95.94 97 GLU A CA 1
ATOM 736 C C . GLU A 1 97 ? 5.384 0.373 -2.232 1.00 95.94 97 GLU A C 1
ATOM 738 O O . GLU A 1 97 ? 6.077 0.746 -3.179 1.00 95.94 97 GLU A O 1
ATOM 743 N N . PHE A 1 98 ? 5.905 -0.315 -1.214 1.00 96.44 98 PHE A N 1
ATOM 744 C CA . PHE A 1 98 ? 7.339 -0.555 -1.064 1.00 96.44 98 PHE A CA 1
ATOM 745 C C . PHE A 1 98 ? 7.991 -1.239 -2.284 1.00 96.44 98 PHE A C 1
ATOM 747 O O . PHE A 1 98 ? 9.037 -0.757 -2.724 1.00 96.44 98 PHE A O 1
ATOM 754 N N . PRO A 1 99 ? 7.395 -2.283 -2.899 1.00 97.06 99 PRO A N 1
ATOM 755 C CA . PRO A 1 99 ? 7.917 -2.863 -4.138 1.00 97.06 99 PRO A CA 1
ATOM 756 C C . PRO A 1 99 ? 8.044 -1.856 -5.286 1.00 97.06 99 PRO A C 1
ATOM 758 O O . PRO A 1 99 ? 9.023 -1.905 -6.024 1.00 97.06 99 PRO A O 1
ATOM 761 N N . VAL A 1 100 ? 7.106 -0.910 -5.415 1.00 97.38 100 VAL A N 1
ATOM 762 C CA . VAL A 1 100 ? 7.151 0.130 -6.458 1.00 97.38 100 VAL A CA 1
ATOM 763 C C . VAL A 1 100 ? 8.298 1.100 -6.204 1.00 97.38 100 VAL A C 1
ATOM 765 O O . VAL A 1 100 ? 9.039 1.419 -7.129 1.00 97.38 100 VAL A O 1
ATOM 768 N N . LEU A 1 101 ? 8.483 1.540 -4.956 1.00 96.94 101 LEU A N 1
ATOM 769 C CA . LEU A 1 101 ? 9.589 2.431 -4.590 1.00 96.94 101 LEU A CA 1
ATOM 770 C C . LEU A 1 101 ? 10.950 1.766 -4.816 1.00 96.94 101 LEU A C 1
ATOM 772 O O . LEU A 1 101 ? 11.877 2.402 -5.313 1.00 96.94 101 LEU A O 1
ATOM 776 N N . LEU A 1 102 ? 11.071 0.475 -4.504 1.00 97.31 102 LEU A N 1
ATOM 777 C CA . LEU A 1 102 ? 12.300 -0.265 -4.763 1.00 97.31 102 LEU A CA 1
ATOM 778 C C . LEU A 1 102 ? 12.528 -0.476 -6.267 1.00 97.31 102 LEU A C 1
ATOM 780 O O . LEU A 1 102 ? 13.637 -0.277 -6.758 1.00 97.31 102 LEU A O 1
ATOM 784 N N . ALA A 1 103 ? 11.472 -0.807 -7.014 1.00 97.44 103 ALA A N 1
ATOM 785 C CA . ALA A 1 103 ? 11.526 -0.899 -8.467 1.00 97.44 103 ALA A CA 1
ATOM 786 C C . ALA A 1 103 ? 11.914 0.439 -9.116 1.00 97.44 103 ALA A C 1
ATOM 788 O O . ALA A 1 103 ? 12.609 0.435 -10.127 1.00 97.44 103 ALA A O 1
ATOM 789 N N . MET A 1 104 ? 11.532 1.568 -8.510 1.00 97.56 104 MET A N 1
ATOM 790 C CA . MET A 1 104 ? 11.958 2.909 -8.917 1.00 97.56 104 MET A CA 1
ATOM 791 C C . MET A 1 104 ? 13.468 3.078 -8.818 1.00 97.56 104 MET A C 1
ATOM 793 O O . MET A 1 104 ? 14.095 3.518 -9.775 1.00 97.56 104 MET A O 1
ATOM 797 N N . ALA A 1 105 ? 14.068 2.681 -7.696 1.00 97.75 105 ALA A N 1
ATOM 798 C CA . ALA A 1 105 ? 15.518 2.713 -7.546 1.00 97.75 105 ALA A CA 1
ATOM 799 C C . ALA A 1 105 ? 16.209 1.812 -8.583 1.00 97.75 105 ALA A C 1
ATOM 801 O O . ALA A 1 105 ? 17.185 2.223 -9.207 1.00 97.75 105 ALA A O 1
ATOM 802 N N . PHE A 1 106 ? 15.675 0.610 -8.818 1.00 97.56 106 PHE A N 1
ATOM 803 C CA . PHE A 1 106 ? 16.225 -0.310 -9.815 1.00 97.56 106 PHE A CA 1
ATOM 804 C C . PHE A 1 106 ? 16.068 0.178 -11.252 1.00 97.56 106 PHE A C 1
ATOM 806 O O . PHE A 1 106 ? 16.947 -0.092 -12.061 1.00 97.56 106 PHE A O 1
ATOM 813 N N . ALA A 1 107 ? 15.016 0.929 -11.575 1.00 97.75 107 ALA A N 1
ATOM 814 C CA . ALA A 1 107 ? 14.847 1.501 -12.906 1.00 97.75 107 ALA A CA 1
ATOM 815 C C . ALA A 1 107 ? 16.021 2.408 -13.299 1.00 97.75 107 ALA A C 1
ATOM 817 O O . ALA A 1 107 ? 16.514 2.305 -14.417 1.00 97.75 107 ALA A O 1
ATOM 818 N N . PHE A 1 108 ? 16.529 3.218 -12.364 1.00 97.31 108 PHE A N 1
ATOM 819 C CA . PHE A 1 108 ? 17.711 4.057 -12.599 1.00 97.31 108 PHE A CA 1
ATOM 820 C C . PHE A 1 108 ? 19.023 3.270 -12.670 1.00 97.31 108 PHE A C 1
ATOM 822 O O . PHE A 1 108 ? 19.958 3.719 -13.313 1.00 97.31 108 PHE A O 1
ATOM 829 N N . VAL A 1 109 ? 19.119 2.117 -12.005 1.00 97.62 109 VAL A N 1
ATOM 830 C CA . VAL A 1 109 ? 20.318 1.259 -12.081 1.00 97.62 109 VAL A CA 1
ATOM 831 C C . VAL A 1 109 ? 20.359 0.483 -13.397 1.00 97.62 109 VAL A C 1
ATOM 833 O O . VAL A 1 109 ? 21.432 0.233 -13.933 1.00 97.62 109 VAL A O 1
ATOM 836 N N . LEU A 1 110 ? 19.191 0.083 -13.898 1.00 97.12 110 LEU A N 1
ATOM 837 C CA . LEU A 1 110 ? 19.035 -0.723 -15.107 1.00 97.12 110 LEU A CA 1
ATOM 838 C C . LEU A 1 110 ? 18.819 0.122 -16.370 1.00 97.12 110 LEU A C 1
ATOM 840 O O . LEU A 1 110 ? 18.645 -0.452 -17.442 1.00 97.12 110 LEU A O 1
ATOM 844 N N . ASP A 1 111 ? 18.769 1.449 -16.230 1.00 97.44 111 ASP A N 1
ATOM 845 C CA . ASP A 1 111 ? 18.440 2.407 -17.289 1.00 97.44 111 ASP A CA 1
ATOM 846 C C . ASP A 1 111 ? 17.157 2.042 -18.065 1.00 97.44 111 ASP A C 1
ATOM 848 O O . ASP A 1 111 ? 17.070 2.221 -19.275 1.00 97.44 111 ASP A O 1
ATOM 852 N N . THR A 1 112 ? 16.128 1.524 -17.381 1.00 97.94 112 THR A N 1
ATOM 853 C CA . THR A 1 112 ? 14.835 1.160 -17.993 1.00 97.94 112 THR A CA 1
ATOM 854 C C . THR A 1 112 ? 13.663 1.382 -17.041 1.00 97.94 112 THR A C 1
ATOM 856 O O . THR A 1 112 ? 13.741 1.082 -15.852 1.00 97.94 112 THR A O 1
ATOM 859 N N . ALA A 1 113 ? 12.528 1.857 -17.559 1.00 98.12 113 ALA A N 1
ATOM 860 C CA . ALA A 1 113 ? 11.302 2.072 -16.783 1.00 98.12 113 ALA A CA 1
ATOM 861 C C . ALA A 1 113 ? 10.507 0.780 -16.494 1.00 98.12 113 ALA A C 1
ATOM 863 O O . ALA A 1 113 ? 9.570 0.788 -15.689 1.00 98.12 113 ALA A O 1
ATOM 864 N N . VAL A 1 114 ? 10.855 -0.341 -17.137 1.00 98.00 114 VAL A N 1
ATOM 865 C CA . VAL A 1 114 ? 10.093 -1.602 -17.063 1.00 98.00 114 VAL A CA 1
ATOM 866 C C . VAL A 1 114 ? 9.861 -2.118 -15.627 1.00 98.00 114 VAL A C 1
ATOM 868 O O . VAL A 1 114 ? 8.717 -2.477 -15.330 1.00 98.00 114 VAL A O 1
ATOM 871 N N . PRO A 1 115 ? 10.846 -2.125 -14.699 1.00 97.81 115 PRO A N 1
ATOM 872 C CA . PRO A 1 115 ? 10.621 -2.572 -13.322 1.00 97.81 115 PRO A CA 1
ATOM 873 C C . PRO A 1 115 ? 9.498 -1.798 -12.617 1.00 97.81 115 PRO A C 1
ATOM 875 O O . PRO A 1 115 ? 8.667 -2.394 -11.924 1.00 97.81 115 PRO A O 1
ATOM 878 N N . VAL A 1 116 ? 9.458 -0.475 -12.816 1.00 97.94 116 VAL A N 1
ATOM 879 C CA . VAL A 1 116 ? 8.456 0.422 -12.223 1.00 97.94 116 VAL A CA 1
ATOM 880 C C . VAL A 1 116 ? 7.090 0.151 -12.817 1.00 97.94 116 VAL A C 1
ATOM 882 O O . VAL A 1 116 ? 6.136 -0.010 -12.066 1.00 97.94 116 VAL A O 1
ATOM 885 N N . LEU A 1 117 ? 6.993 0.042 -14.144 1.00 97.81 117 LEU A N 1
ATOM 886 C CA . LEU A 1 117 ? 5.729 -0.217 -14.835 1.00 97.81 117 LEU A CA 1
ATOM 887 C C . LEU A 1 117 ? 5.082 -1.527 -14.377 1.00 97.81 117 LEU A C 1
ATOM 889 O O . LEU A 1 117 ? 3.897 -1.541 -14.044 1.00 97.81 117 LEU A O 1
ATOM 893 N N . VAL A 1 118 ? 5.863 -2.609 -14.300 1.00 97.44 118 VAL A N 1
ATOM 894 C CA . VAL A 1 118 ? 5.376 -3.918 -13.837 1.00 97.44 118 VAL A CA 1
ATOM 895 C C . VAL A 1 118 ? 4.819 -3.820 -12.416 1.00 97.44 118 VAL A C 1
ATOM 897 O O . VAL A 1 118 ? 3.714 -4.291 -12.146 1.00 97.44 118 VAL A O 1
ATOM 900 N N . ASN A 1 119 ? 5.551 -3.172 -11.509 1.00 97.94 119 ASN A N 1
ATOM 901 C CA . ASN A 1 119 ? 5.123 -3.031 -10.121 1.00 97.94 119 ASN A CA 1
ATOM 902 C C . ASN A 1 119 ? 3.934 -2.072 -9.972 1.00 97.94 119 ASN A C 1
ATOM 904 O O . ASN A 1 119 ? 3.005 -2.366 -9.225 1.00 97.94 119 ASN A O 1
ATOM 908 N N . ALA A 1 120 ? 3.912 -0.958 -10.703 1.00 97.31 120 ALA A N 1
ATOM 909 C CA . ALA A 1 120 ? 2.839 0.029 -10.649 1.00 97.31 120 ALA A CA 1
ATOM 910 C C . ALA A 1 120 ? 1.506 -0.539 -11.157 1.00 97.31 120 ALA A C 1
ATOM 912 O O . ALA A 1 120 ? 0.470 -0.314 -10.531 1.00 97.31 120 ALA A O 1
ATOM 913 N N . VAL A 1 121 ? 1.528 -1.333 -12.236 1.00 97.25 121 VAL A N 1
ATOM 914 C CA . VAL A 1 121 ? 0.337 -2.022 -12.765 1.00 97.25 121 VAL A CA 1
ATOM 915 C C . VAL A 1 121 ? -0.298 -2.947 -11.725 1.00 97.25 121 VAL A C 1
ATOM 917 O O . VAL A 1 121 ? -1.518 -3.094 -11.708 1.00 97.25 121 VAL A O 1
ATOM 920 N N . ILE A 1 122 ? 0.498 -3.538 -10.831 1.00 96.50 122 ILE A N 1
ATOM 921 C CA . ILE A 1 122 ? 0.001 -4.376 -9.733 1.00 96.50 122 ILE A CA 1
ATOM 922 C C . ILE A 1 122 ? -0.439 -3.508 -8.548 1.00 96.50 122 ILE A C 1
ATOM 924 O O . ILE A 1 122 ? -1.537 -3.675 -8.016 1.00 96.50 122 ILE A O 1
ATOM 928 N N . ALA A 1 123 ? 0.401 -2.561 -8.136 1.00 96.56 123 ALA A N 1
ATOM 929 C CA . ALA A 1 123 ? 0.200 -1.782 -6.924 1.00 96.56 123 ALA A CA 1
ATOM 930 C C . ALA A 1 123 ? -0.988 -0.818 -7.013 1.00 96.56 123 ALA A C 1
ATOM 932 O O . ALA A 1 123 ? -1.737 -0.701 -6.046 1.00 96.56 123 ALA A O 1
ATOM 933 N N . ILE A 1 124 ? -1.210 -0.154 -8.154 1.00 95.94 124 ILE A N 1
ATOM 934 C CA . ILE A 1 124 ? -2.293 0.832 -8.306 1.00 95.94 124 ILE A CA 1
ATOM 935 C C . ILE A 1 124 ? -3.674 0.193 -8.053 1.00 95.94 124 ILE A C 1
ATOM 937 O O . ILE A 1 124 ? -4.400 0.693 -7.187 1.00 95.94 124 ILE A O 1
ATOM 941 N N . PRO A 1 125 ? -4.051 -0.929 -8.705 1.00 96.06 125 PRO A N 1
ATOM 942 C CA . PRO A 1 125 ? -5.290 -1.630 -8.378 1.00 96.06 125 PRO A CA 1
ATOM 943 C C . PRO A 1 125 ? -5.371 -2.053 -6.908 1.00 96.06 125 PRO A C 1
ATOM 945 O O . PRO A 1 125 ? -6.426 -1.911 -6.289 1.00 96.06 125 PRO A O 1
ATOM 948 N N . LEU A 1 126 ? -4.273 -2.544 -6.322 1.00 94.69 126 LEU A N 1
ATOM 949 C CA . LEU A 1 126 ? -4.257 -2.966 -4.919 1.00 94.69 126 LEU A CA 1
ATOM 950 C C . LEU A 1 126 ? -4.465 -1.798 -3.951 1.00 94.69 126 LEU A C 1
ATOM 952 O O . LEU A 1 126 ? -5.201 -1.953 -2.979 1.00 94.69 126 LEU A O 1
ATOM 956 N N . MET A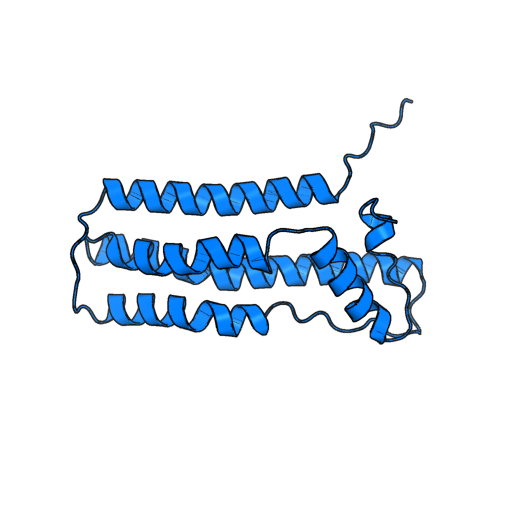 1 127 ? -3.881 -0.629 -4.219 1.00 94.25 127 MET A N 1
ATOM 957 C CA . MET A 1 127 ? -4.100 0.584 -3.425 1.00 94.25 127 MET A CA 1
ATOM 958 C C . MET A 1 127 ? -5.581 0.972 -3.438 1.00 94.25 127 MET A C 1
ATOM 960 O O . MET A 1 127 ? -6.187 1.179 -2.384 1.00 94.25 127 MET A O 1
ATOM 964 N N . VAL A 1 128 ? -6.200 0.979 -4.622 1.00 93.56 128 VAL A N 1
ATOM 965 C CA . VAL A 1 128 ? -7.627 1.294 -4.774 1.00 93.56 128 VAL A CA 1
ATOM 966 C C . VAL A 1 128 ? -8.509 0.266 -4.054 1.00 93.56 128 VAL A C 1
ATOM 968 O O . VAL A 1 128 ? -9.476 0.647 -3.398 1.00 93.56 128 VAL A O 1
ATOM 971 N N . MET A 1 129 ? -8.177 -1.025 -4.131 1.00 91.88 129 MET A N 1
ATOM 972 C CA . MET A 1 129 ? -8.995 -2.095 -3.548 1.00 91.88 129 MET A CA 1
ATOM 973 C C . MET A 1 129 ? -8.819 -2.268 -2.032 1.00 91.88 129 MET A C 1
ATOM 975 O O . MET A 1 129 ? -9.800 -2.504 -1.329 1.00 91.88 129 MET A O 1
ATOM 979 N N . PHE A 1 130 ? -7.591 -2.188 -1.515 1.00 90.06 130 PHE A N 1
ATOM 980 C CA . PHE A 1 130 ? -7.268 -2.603 -0.142 1.00 90.06 130 PHE A CA 1
ATOM 981 C C . PHE A 1 130 ? -6.928 -1.461 0.812 1.00 90.06 130 PHE A C 1
ATOM 983 O O . PHE A 1 130 ? -7.019 -1.654 2.031 1.00 90.06 130 PHE A O 1
ATOM 990 N N . VAL A 1 131 ? -6.523 -0.308 0.278 1.00 91.06 131 VAL A N 1
ATOM 991 C CA . VAL A 1 131 ? -6.029 0.830 1.065 1.00 91.06 131 VAL A CA 1
ATOM 992 C C . VAL A 1 131 ? -7.033 1.977 1.069 1.00 91.06 131 VAL A C 1
ATOM 994 O O . VAL A 1 131 ? -7.136 2.690 2.066 1.00 91.06 131 VAL A O 1
ATOM 997 N N . PHE A 1 132 ? -7.828 2.134 0.006 1.00 91.88 132 PHE A N 1
ATOM 998 C CA . PHE A 1 132 ? -8.811 3.206 -0.063 1.00 91.88 132 PHE A CA 1
ATOM 999 C C . PHE A 1 132 ? -9.934 3.011 0.980 1.00 91.88 132 PHE A C 1
ATOM 1001 O O . PHE A 1 132 ? -10.667 2.014 0.941 1.00 91.88 132 PHE A O 1
ATOM 1008 N N . PRO A 1 133 ? -10.105 3.945 1.937 1.00 89.25 133 PRO A N 1
ATOM 1009 C CA . PRO A 1 133 ? -11.065 3.776 3.016 1.00 89.25 133 PRO A CA 1
ATOM 1010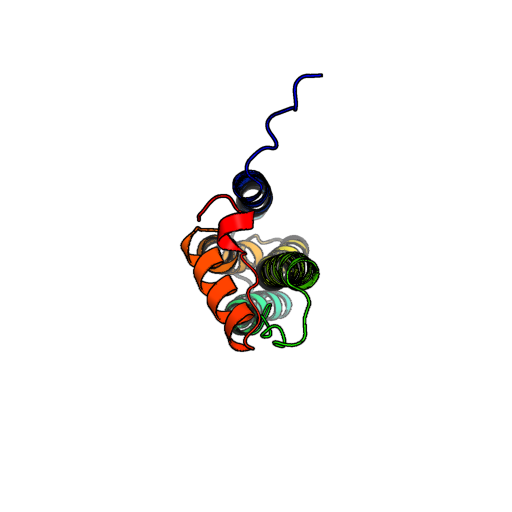 C C . PRO A 1 133 ? -12.480 4.073 2.506 1.00 89.25 133 PRO A C 1
ATOM 1012 O O . PRO A 1 133 ? -12.893 5.224 2.339 1.00 89.25 133 PRO A O 1
ATOM 1015 N N . THR A 1 134 ? -13.237 3.007 2.251 1.00 91.62 134 THR A N 1
ATOM 1016 C CA . THR A 1 134 ? -14.656 3.073 1.877 1.00 91.62 134 THR A CA 1
ATOM 1017 C C . THR A 1 134 ? -15.552 2.765 3.073 1.00 91.62 134 THR A C 1
ATOM 1019 O O . THR A 1 134 ? -15.104 2.203 4.073 1.00 91.62 134 THR A O 1
ATOM 1022 N N . ARG A 1 135 ? -16.851 3.075 2.955 1.00 91.00 135 ARG A N 1
ATOM 1023 C CA . ARG A 1 135 ? -17.853 2.689 3.966 1.00 91.00 135 ARG A CA 1
ATOM 1024 C C . ARG A 1 135 ? -17.828 1.187 4.249 1.00 91.00 135 ARG A C 1
ATOM 1026 O O . ARG A 1 135 ? -17.837 0.784 5.405 1.00 91.00 135 ARG A O 1
ATOM 1033 N N . ARG A 1 136 ? -17.719 0.382 3.190 1.00 90.19 136 ARG A N 1
ATOM 1034 C CA . ARG A 1 136 ? -17.636 -1.077 3.279 1.00 90.19 136 ARG A CA 1
ATOM 1035 C C . ARG A 1 136 ? -16.396 -1.518 4.053 1.00 90.19 136 ARG A C 1
ATOM 1037 O O . ARG A 1 136 ? -16.505 -2.325 4.962 1.00 90.19 136 ARG A O 1
ATOM 1044 N N . THR A 1 137 ? -15.238 -0.926 3.760 1.00 91.44 137 THR A N 1
ATOM 1045 C CA . THR A 1 137 ? -13.984 -1.241 4.462 1.00 91.44 137 THR A CA 1
ATOM 1046 C C . THR A 1 137 ? -14.070 -0.931 5.961 1.00 91.44 137 THR A C 1
ATOM 1048 O O . THR A 1 137 ? -13.527 -1.682 6.767 1.00 91.44 137 THR A O 1
ATOM 1051 N N . VAL A 1 138 ? -14.752 0.158 6.339 1.00 93.25 138 VAL A N 1
ATOM 1052 C CA . VAL A 1 138 ? -14.976 0.527 7.748 1.00 93.25 138 VAL A CA 1
ATOM 1053 C C . VAL A 1 138 ? -15.919 -0.465 8.434 1.00 93.25 138 VAL A C 1
ATOM 1055 O O . VAL A 1 138 ? -15.588 -0.954 9.508 1.00 93.25 138 VAL A O 1
ATOM 1058 N N . GLN A 1 139 ? -17.038 -0.823 7.801 1.00 93.31 139 GLN A N 1
ATOM 1059 C CA . GLN A 1 139 ? -18.003 -1.790 8.345 1.00 93.31 139 GLN A CA 1
ATOM 1060 C C . GLN A 1 139 ? -17.398 -3.193 8.497 1.00 93.31 139 GLN A C 1
ATOM 1062 O O . GLN A 1 139 ? -17.548 -3.833 9.536 1.00 93.31 139 GLN A O 1
ATOM 1067 N N . ASP A 1 140 ? -16.644 -3.651 7.496 1.00 92.81 140 ASP A N 1
ATOM 1068 C CA . ASP A 1 140 ? -15.937 -4.934 7.548 1.00 92.81 140 ASP A CA 1
ATOM 1069 C C . ASP A 1 140 ? -14.869 -4.947 8.657 1.00 92.81 140 ASP A C 1
ATOM 1071 O O . ASP A 1 140 ? -14.594 -5.989 9.257 1.00 92.81 140 ASP A O 1
ATOM 1075 N N . ALA A 1 141 ? -14.230 -3.802 8.922 1.00 93.50 141 ALA A N 1
ATOM 1076 C CA . ALA A 1 141 ? -13.270 -3.652 10.011 1.00 93.50 141 ALA A CA 1
ATOM 1077 C C . ALA A 1 141 ? -13.950 -3.638 11.384 1.00 93.50 141 ALA A C 1
ATOM 1079 O O . ALA A 1 141 ? -13.462 -4.304 12.294 1.00 93.50 141 ALA A O 1
ATOM 1080 N N . GLU A 1 142 ? -15.076 -2.937 11.520 1.00 94.25 142 GLU A N 1
ATOM 1081 C CA . GLU A 1 142 ? -15.894 -2.922 12.735 1.00 94.25 142 GLU A CA 1
ATOM 1082 C C . GLU A 1 142 ? -16.352 -4.332 13.106 1.00 94.25 142 GLU A C 1
ATOM 1084 O O . GLU A 1 142 ? -16.093 -4.779 14.217 1.00 94.25 142 GLU A O 1
ATOM 1089 N N . GLY A 1 143 ? -16.893 -5.097 12.151 1.00 94.44 143 GLY A N 1
ATOM 1090 C CA . GLY A 1 143 ? -17.295 -6.484 12.398 1.00 94.44 143 GLY A CA 1
ATOM 1091 C C . GLY A 1 143 ? -16.143 -7.383 12.870 1.00 94.44 143 GLY A C 1
ATOM 1092 O O . GLY A 1 143 ? -16.344 -8.269 13.697 1.00 94.44 143 GLY A O 1
ATOM 1093 N N . LYS A 1 144 ? -14.912 -7.144 12.393 1.00 94.50 144 LYS A N 1
ATOM 1094 C CA . LYS A 1 144 ? -13.714 -7.884 12.835 1.00 94.50 144 LYS A CA 1
ATOM 1095 C C . LYS A 1 144 ? -13.236 -7.466 14.223 1.00 94.50 144 LYS A C 1
ATOM 1097 O O . LYS A 1 144 ? -12.775 -8.319 14.977 1.00 94.50 144 LYS A O 1
ATOM 1102 N N . LEU A 1 145 ? -13.315 -6.177 14.550 1.00 94.06 145 LEU A N 1
ATOM 1103 C CA . LEU A 1 145 ? -12.991 -5.664 15.883 1.00 94.06 145 LEU A CA 1
ATOM 1104 C C . LEU A 1 145 ? -13.994 -6.180 16.914 1.00 94.06 145 LEU A C 1
ATOM 1106 O O . LEU A 1 145 ? -13.593 -6.664 17.970 1.00 94.06 145 LEU A O 1
ATOM 1110 N N . ASP A 1 146 ? -15.276 -6.146 16.570 1.00 94.56 146 ASP A N 1
ATOM 1111 C CA . ASP A 1 146 ? -16.373 -6.468 17.477 1.00 94.56 146 ASP A CA 1
ATOM 1112 C C . ASP A 1 146 ? -16.579 -7.985 17.648 1.00 94.56 146 ASP A C 1
ATOM 1114 O O . ASP A 1 146 ? -17.267 -8.429 18.566 1.00 94.56 146 ASP A O 1
ATOM 1118 N N . ALA A 1 147 ? -15.911 -8.814 16.834 1.00 93.56 147 ALA A N 1
ATOM 1119 C CA . ALA A 1 147 ? -15.942 -10.275 16.944 1.00 93.56 147 ALA A CA 1
ATOM 1120 C C . ALA A 1 147 ? -15.467 -10.814 18.312 1.00 93.56 147 ALA A C 1
ATOM 1122 O O . ALA A 1 147 ? -15.759 -11.957 18.656 1.00 93.56 147 ALA A O 1
ATOM 1123 N N . GLY A 1 148 ? -14.736 -10.010 19.092 1.00 86.69 148 GLY A N 1
ATOM 1124 C CA . GLY A 1 148 ? -14.277 -10.350 20.444 1.00 86.69 148 GLY A CA 1
ATOM 1125 C C . GLY A 1 148 ? -15.245 -9.936 21.562 1.00 86.69 148 GLY A C 1
ATOM 1126 O O . GLY A 1 148 ? -14.935 -10.129 22.738 1.00 86.69 148 GLY A O 1
ATOM 1127 N N . GLY A 1 149 ? -16.407 -9.376 21.209 1.00 86.50 149 GLY A N 1
ATOM 1128 C CA . GLY A 1 149 ? -17.493 -9.014 22.121 1.00 86.50 149 GLY A CA 1
ATOM 1129 C C . GLY A 1 149 ? -17.528 -7.540 22.534 1.00 86.50 149 GLY A C 1
ATOM 1130 O O . GLY A 1 149 ? -18.582 -7.062 22.951 1.00 86.50 149 GLY A O 1
ATOM 1131 N N . ALA A 1 150 ? -16.427 -6.798 22.393 1.00 89.69 150 ALA A N 1
ATOM 1132 C CA . ALA A 1 150 ? -16.448 -5.346 22.571 1.00 89.69 150 ALA A CA 1
ATOM 1133 C C . ALA A 1 150 ? -17.178 -4.651 21.408 1.00 89.69 150 ALA A C 1
ATOM 1135 O O . ALA A 1 150 ? -17.307 -5.212 20.324 1.00 89.69 150 ALA A O 1
ATOM 1136 N N . ARG A 1 151 ? -17.631 -3.410 21.622 1.00 91.06 151 ARG A N 1
ATOM 1137 C CA . ARG A 1 151 ? -18.191 -2.565 20.557 1.00 91.06 151 ARG A CA 1
ATOM 1138 C C . ARG A 1 151 ? -17.276 -1.385 20.283 1.00 91.06 151 ARG A C 1
ATOM 1140 O O . ARG A 1 151 ? -17.201 -0.467 21.093 1.00 91.06 151 ARG A O 1
ATOM 1147 N N . SER A 1 152 ? -16.602 -1.408 19.140 1.00 87.19 152 SER A N 1
ATOM 1148 C CA . SER A 1 152 ? -15.683 -0.345 18.722 1.00 87.19 152 SER A CA 1
ATOM 1149 C C . SER A 1 152 ? -16.398 0.917 18.234 1.00 87.19 152 SER A C 1
ATOM 1151 O O . SER A 1 152 ? -15.812 1.997 18.286 1.00 87.19 152 SER A O 1
ATOM 1153 N N . GLN A 1 153 ? -17.652 0.806 17.773 1.00 90.19 153 GLN A N 1
ATOM 1154 C CA . GLN A 1 153 ? -18.426 1.919 17.200 1.00 90.19 153 GLN A CA 1
ATOM 1155 C C . GLN A 1 153 ? -17.650 2.665 16.099 1.00 90.19 153 GLN A C 1
ATOM 1157 O O . GLN A 1 153 ? -17.694 3.897 15.989 1.00 90.19 153 GLN A O 1
ATOM 1162 N N . LEU A 1 154 ? -16.883 1.916 15.303 1.00 88.75 154 LEU A N 1
ATOM 1163 C CA . LEU A 1 154 ? -15.970 2.471 14.312 1.00 88.75 154 LEU A CA 1
ATOM 1164 C C . LEU A 1 154 ? -16.736 3.233 13.221 1.00 88.75 154 LEU A C 1
ATOM 1166 O O . LEU A 1 154 ? -16.316 4.320 12.822 1.00 88.75 154 LEU A O 1
ATOM 1170 N N . SER A 1 155 ? -17.885 2.718 12.771 1.00 90.75 155 SER A N 1
ATOM 1171 C CA . SER A 1 155 ? -18.722 3.421 11.791 1.00 90.75 155 SER A CA 1
ATOM 1172 C C . SER A 1 155 ? -19.263 4.739 12.344 1.00 90.75 155 SER A C 1
ATOM 1174 O O . SER A 1 155 ? -19.231 5.749 11.638 1.00 90.75 155 SER A O 1
ATOM 1176 N N . ALA A 1 156 ? -19.683 4.772 13.613 1.00 88.06 156 ALA A N 1
ATOM 1177 C CA . ALA A 1 156 ? -20.156 5.996 14.260 1.00 88.06 156 ALA A CA 1
ATOM 1178 C C . ALA A 1 156 ? -19.040 7.052 14.354 1.00 88.06 156 ALA A C 1
ATOM 1180 O O . ALA A 1 156 ? -19.268 8.213 14.017 1.00 88.06 156 ALA A O 1
ATOM 1181 N N . TYR A 1 157 ? -17.812 6.641 14.697 1.00 87.00 157 TYR A N 1
ATOM 1182 C CA . TYR A 1 157 ? -16.641 7.529 14.716 1.00 87.00 157 TYR A CA 1
ATOM 1183 C C . TYR A 1 157 ? -16.382 8.198 13.354 1.00 87.00 157 TYR A C 1
ATOM 1185 O O . TYR A 1 157 ? -16.011 9.369 13.282 1.00 87.00 157 TYR A O 1
ATOM 1193 N N . PHE A 1 158 ? -16.600 7.471 12.255 1.00 87.00 158 PHE A N 1
ATOM 1194 C CA . PHE A 1 158 ? -16.437 7.996 10.898 1.00 87.00 158 PHE A CA 1
ATOM 1195 C C . PHE A 1 158 ? -17.678 8.709 10.334 1.00 87.00 158 PHE A C 1
ATOM 1197 O O . PHE A 1 158 ? -17.645 9.140 9.178 1.00 87.00 158 PHE A O 1
ATOM 1204 N N . GLY A 1 159 ? -18.744 8.871 11.127 1.00 84.88 159 GLY A N 1
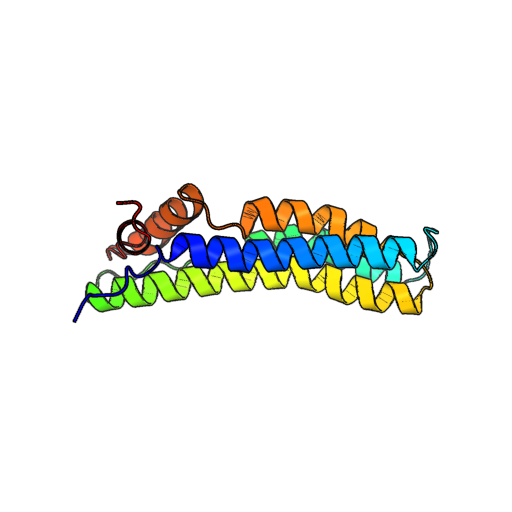ATOM 1205 C CA . GLY A 1 159 ? -19.993 9.508 10.699 1.00 84.88 159 GLY A CA 1
ATOM 1206 C C . GLY A 1 159 ? -20.788 8.672 9.691 1.00 84.88 159 GLY A C 1
ATOM 1207 O O . GLY A 1 159 ? -21.409 9.224 8.784 1.00 84.88 159 GLY A O 1
ATOM 1208 N N . LEU A 1 160 ? -20.694 7.343 9.794 1.00 83.88 160 LEU A N 1
ATOM 1209 C CA . LEU A 1 160 ? -21.379 6.367 8.937 1.00 83.88 160 LEU A CA 1
ATOM 1210 C C . LEU A 1 160 ? -22.526 5.626 9.646 1.00 83.88 160 LEU A C 1
ATOM 1212 O O . LEU A 1 160 ? -23.155 4.779 9.009 1.00 83.88 160 LEU A O 1
ATOM 1216 N N . GLY A 1 161 ? -22.729 5.896 10.939 1.00 65.56 161 GLY A N 1
ATOM 1217 C CA . GLY A 1 161 ? -23.794 5.326 11.771 1.00 65.56 161 GLY A CA 1
ATOM 1218 C C . GLY A 1 161 ? -25.093 6.113 11.721 1.00 65.56 161 GLY A C 1
ATOM 1219 O O . GLY A 1 161 ? -25.052 7.299 11.321 1.00 65.56 161 GLY A O 1
#

Sequence (161 aa):
MQATPQQPPLRTFQLLFGNVTFALVLFTILVSVMLPIEWTSDPLFLVAAALGVVSPALALTAGRIQPLPLTLPADEAQTQGVARFRTALFLRMVVIEFPVLLAMAFAFVLDTAVPVLVNAVIAIPLMVMFVFPTRRTVQDAEGKLDAGGARSQLSAYFGLG

pLDDT: mean 90.98, std 10.84, range [38.66, 98.31]